Protein AF-A0AAW2L749-F1 (afdb_monomer_lite)

pLDDT: mean 71.39, std 15.36, range [35.16, 89.94]

Foldseek 3Di:
DQPDPAADDQACCVVLVVSLLVSVVVVCVVDDPQLPDCDPVCVVVNLVVQQVLVVNNLSRHDPVVSVVCVVPSGSLVSVVVCCVRRVPSPPPVSVVVCVVCVVVCVSSVD

InterPro domains:
  IPR029472 Retrotransposon Copia-like, N-terminal [PF14244] (1-31)

Organism: NCBI:txid2727405

Secondary structure (DSSP, 8-state):
--S-SS-B-SS-HHHHHHHHHHHHHHHHHTTT-------TTTHHHHHHHHHHHHHHHHTTB-HHHHGGGTT---HHHHHHHHHHHHSGGGTHHHHHHHHHHHHHHHHHH-

Radius of gyration: 13.97 Å; chains: 1; bounding box: 32×30×37 Å

Sequence (110 aa):
MSLISLPLDRNNYLTWGRAICLVIRAKLKLGKCERLAANADNFEQWQRVEYIEVSWLFNSISEDIAEAFVYTTSARVLWLELKASFGESNGPLFTRFRERYLPLLKVICL

Structure (mmCIF, N/CA/C/O backbone):
data_AF-A0AAW2L749-F1
#
_entry.id   AF-A0AAW2L749-F1
#
loop_
_atom_site.group_PDB
_atom_site.id
_atom_site.type_symbol
_atom_site.label_atom_id
_atom_site.label_alt_id
_atom_site.label_comp_id
_atom_site.label_asym_id
_atom_site.label_entity_id
_atom_site.label_seq_id
_atom_site.pdbx_PDB_ins_code
_atom_site.Cartn_x
_atom_site.Cartn_y
_atom_site.Cartn_z
_atom_site.occupancy
_atom_site.B_iso_or_equiv
_atom_site.auth_seq_id
_atom_site.auth_comp_id
_atom_site.auth_asym_id
_atom_site.auth_atom_id
_atom_site.pdbx_PDB_model_num
ATOM 1 N N . MET A 1 1 ? -0.438 16.476 -2.251 1.00 45.09 1 MET A N 1
ATOM 2 C CA . MET A 1 1 ? 0.959 16.221 -1.831 1.00 45.09 1 MET A CA 1
ATOM 3 C C . MET A 1 1 ? 1.206 14.732 -1.961 1.00 45.09 1 MET A C 1
ATOM 5 O O . MET A 1 1 ? 0.483 13.980 -1.322 1.0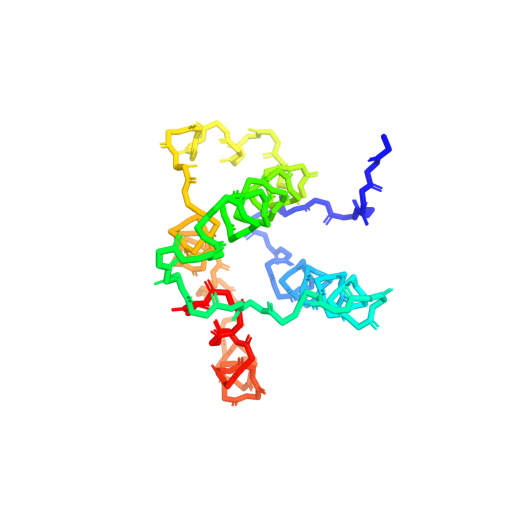0 45.09 1 MET A O 1
ATOM 9 N N . SER A 1 2 ? 2.160 14.306 -2.790 1.00 53.94 2 SER A N 1
ATOM 10 C CA . SER A 1 2 ? 2.520 12.887 -2.850 1.00 53.94 2 SER A CA 1
ATOM 11 C C . SER A 1 2 ? 3.377 12.524 -1.637 1.00 53.94 2 SER A C 1
ATOM 13 O O . SER A 1 2 ? 4.374 13.195 -1.371 1.00 53.94 2 SER A O 1
ATOM 15 N N . LEU A 1 3 ? 2.992 11.484 -0.892 1.00 61.56 3 LEU A N 1
ATOM 16 C CA . LEU A 1 3 ? 3.793 10.951 0.219 1.00 61.56 3 LEU A CA 1
ATOM 17 C C . LEU A 1 3 ? 5.055 10.226 -0.270 1.00 61.56 3 LEU A C 1
ATOM 19 O O . LEU A 1 3 ? 5.992 10.047 0.507 1.00 61.56 3 LEU A O 1
ATOM 23 N N . ILE A 1 4 ? 5.079 9.812 -1.538 1.00 64.69 4 ILE A N 1
ATOM 24 C CA . ILE A 1 4 ? 6.171 9.063 -2.153 1.00 64.69 4 ILE A CA 1
ATOM 25 C C . ILE A 1 4 ? 6.504 9.711 -3.495 1.00 64.69 4 ILE A C 1
ATOM 27 O O . ILE A 1 4 ? 5.665 9.818 -4.383 1.00 64.69 4 ILE A O 1
ATOM 31 N N . SER A 1 5 ? 7.748 10.156 -3.654 1.00 70.81 5 SER A N 1
ATOM 32 C CA . SER A 1 5 ? 8.215 10.800 -4.888 1.00 70.81 5 SER A CA 1
ATOM 33 C C . SER A 1 5 ? 8.342 9.839 -6.076 1.00 70.81 5 SER A C 1
ATOM 35 O O . SER A 1 5 ? 8.511 10.298 -7.200 1.00 70.81 5 SER A O 1
ATOM 37 N N . LEU A 1 6 ? 8.261 8.526 -5.834 1.00 79.62 6 LEU A N 1
ATOM 38 C CA . LEU A 1 6 ? 8.407 7.472 -6.834 1.00 79.62 6 LEU A CA 1
ATOM 39 C C . LEU A 1 6 ? 7.194 6.519 -6.787 1.00 79.62 6 LEU A C 1
ATOM 41 O O . LEU A 1 6 ? 7.219 5.559 -6.009 1.00 79.62 6 LEU A O 1
ATOM 45 N N . PRO A 1 7 ? 6.113 6.799 -7.538 1.00 86.44 7 PRO A N 1
ATOM 46 C CA . PRO A 1 7 ? 4.959 5.909 -7.578 1.00 86.44 7 PRO A CA 1
ATOM 47 C C . PRO A 1 7 ? 5.354 4.520 -8.097 1.00 86.44 7 PRO A C 1
ATOM 49 O O . PRO A 1 7 ? 6.320 4.390 -8.853 1.00 86.44 7 PRO A O 1
ATOM 52 N N . LEU A 1 8 ? 4.629 3.483 -7.669 1.00 84.75 8 LEU A N 1
ATOM 53 C CA . LEU A 1 8 ? 4.828 2.126 -8.167 1.00 84.75 8 LEU A CA 1
ATOM 54 C C . LEU A 1 8 ? 4.672 2.135 -9.682 1.00 84.75 8 LEU A C 1
ATOM 56 O O . LEU A 1 8 ? 3.648 2.581 -10.187 1.00 84.75 8 LEU A O 1
ATOM 60 N N . ASP A 1 9 ? 5.681 1.613 -10.363 1.00 84.25 9 ASP A N 1
ATOM 61 C CA . ASP A 1 9 ? 5.637 1.259 -11.772 1.00 84.25 9 ASP A CA 1
ATOM 62 C C . ASP A 1 9 ? 5.852 -0.260 -11.908 1.00 84.25 9 ASP A C 1
ATOM 64 O O . ASP A 1 9 ? 5.920 -1.006 -10.926 1.00 84.25 9 ASP A O 1
ATOM 68 N N . ARG A 1 10 ? 5.976 -0.750 -13.141 1.00 80.25 10 ARG A N 1
ATOM 69 C CA . ARG A 1 10 ? 6.097 -2.192 -13.413 1.00 80.25 10 ARG A CA 1
ATOM 70 C C . ARG A 1 10 ? 7.444 -2.799 -12.980 1.00 80.25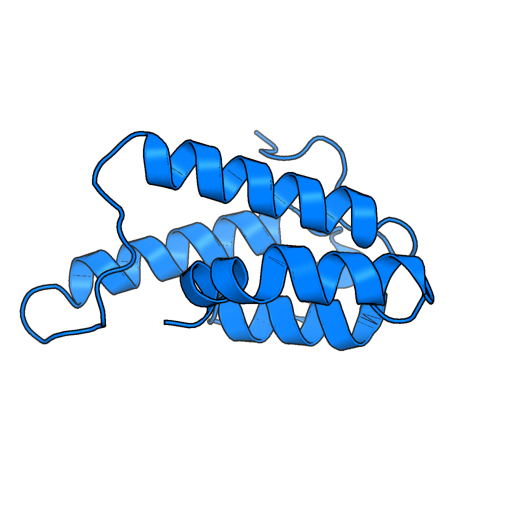 10 ARG A C 1
ATOM 72 O O . ARG A 1 10 ? 7.537 -4.016 -12.839 1.00 80.25 10 ARG A O 1
ATOM 79 N N . ASN A 1 11 ? 8.469 -1.976 -12.747 1.00 82.50 11 ASN A N 1
ATOM 80 C CA . ASN A 1 11 ? 9.864 -2.387 -12.554 1.00 82.50 11 ASN A CA 1
ATOM 81 C C . ASN A 1 11 ? 10.452 -1.977 -11.190 1.00 82.50 11 ASN A C 1
ATOM 83 O O . ASN A 1 11 ? 11.486 -2.503 -10.779 1.00 82.50 11 ASN A O 1
ATOM 87 N N . ASN A 1 12 ? 9.822 -1.059 -10.458 1.00 85.31 12 ASN A N 1
ATOM 88 C CA . ASN A 1 12 ? 10.391 -0.447 -9.257 1.00 85.31 12 ASN A CA 1
ATOM 89 C C . ASN A 1 12 ? 9.851 -1.020 -7.930 1.00 85.31 12 ASN A C 1
ATOM 91 O O . ASN A 1 12 ? 10.157 -0.477 -6.863 1.00 85.31 12 ASN A O 1
ATOM 95 N N . TYR A 1 13 ? 9.109 -2.136 -7.972 1.00 84.50 13 TYR A N 1
ATOM 96 C CA . TYR A 1 13 ? 8.393 -2.708 -6.822 1.00 84.50 13 TYR A CA 1
ATOM 97 C C . TYR A 1 13 ? 9.242 -2.862 -5.550 1.00 84.50 13 TYR A C 1
ATOM 99 O O . TYR A 1 13 ? 8.769 -2.556 -4.458 1.00 84.50 13 TYR A O 1
ATOM 107 N N . LEU A 1 14 ? 10.510 -3.287 -5.648 1.00 81.88 14 LEU A N 1
ATOM 108 C CA . LEU A 1 14 ? 11.387 -3.407 -4.471 1.00 81.88 14 LEU A CA 1
ATOM 109 C C . LEU A 1 14 ? 11.655 -2.060 -3.789 1.00 81.88 14 LEU A C 1
ATOM 111 O O . LEU A 1 14 ? 11.595 -1.950 -2.560 1.00 81.88 14 LEU A O 1
ATOM 115 N N . THR A 1 15 ? 11.972 -1.041 -4.584 1.00 83.69 15 THR A N 1
ATOM 116 C CA . THR A 1 15 ? 12.276 0.308 -4.099 1.00 83.69 15 THR A CA 1
ATOM 117 C C . THR A 1 15 ? 11.015 0.961 -3.545 1.00 83.69 15 THR A C 1
ATOM 119 O O . THR A 1 15 ? 11.035 1.471 -2.422 1.00 83.69 15 THR A O 1
ATOM 122 N N . TRP A 1 16 ? 9.907 0.860 -4.281 1.00 87.81 16 TRP A N 1
ATOM 123 C CA . TRP A 1 16 ? 8.593 1.343 -3.865 1.00 87.81 16 TRP A CA 1
ATOM 124 C C . TRP A 1 16 ? 8.112 0.662 -2.577 1.00 87.81 16 TRP A C 1
ATOM 126 O O . TRP A 1 16 ? 7.793 1.330 -1.592 1.00 87.81 16 TRP A O 1
ATOM 136 N N . GLY A 1 17 ? 8.159 -0.671 -2.523 1.00 83.62 17 GLY A N 1
ATOM 137 C CA . GLY A 1 17 ? 7.713 -1.446 -1.368 1.00 83.62 17 GLY A CA 1
ATOM 138 C C . GLY A 1 17 ? 8.533 -1.135 -0.116 1.00 83.62 17 GLY A C 1
ATOM 139 O O . GLY A 1 17 ? 7.982 -1.034 0.984 1.00 83.62 17 GLY A O 1
ATOM 140 N N . ARG A 1 18 ? 9.845 -0.892 -0.266 1.00 82.12 18 ARG A N 1
ATOM 141 C CA . ARG A 1 18 ? 10.697 -0.414 0.833 1.00 82.12 18 ARG A CA 1
ATOM 142 C C . ARG A 1 18 ? 10.293 0.989 1.296 1.00 82.12 18 ARG A C 1
ATOM 144 O O . ARG A 1 18 ? 10.260 1.218 2.505 1.00 82.12 18 ARG A O 1
ATOM 151 N N . ALA A 1 19 ? 10.001 1.908 0.376 1.00 83.56 19 ALA A N 1
ATOM 152 C CA . ALA A 1 19 ? 9.581 3.271 0.701 1.00 83.56 19 ALA A CA 1
ATOM 153 C C . ALA A 1 19 ? 8.244 3.290 1.461 1.00 83.56 19 ALA A C 1
ATOM 155 O O . ALA A 1 19 ? 8.170 3.897 2.530 1.00 83.56 19 ALA A O 1
ATOM 156 N N . ILE A 1 20 ? 7.240 2.539 0.993 1.00 82.50 20 ILE A N 1
ATOM 157 C CA . ILE A 1 20 ? 5.952 2.357 1.685 1.00 82.50 20 ILE A CA 1
ATOM 158 C C . ILE A 1 20 ? 6.156 1.827 3.103 1.00 82.50 20 ILE A C 1
ATOM 160 O O . ILE A 1 20 ? 5.664 2.416 4.066 1.00 82.50 20 ILE A O 1
ATOM 164 N N . CYS A 1 21 ? 6.958 0.769 3.259 1.00 77.69 21 CYS A N 1
ATOM 165 C CA . CYS A 1 21 ? 7.267 0.214 4.577 1.00 77.69 21 CYS A CA 1
ATOM 166 C C . CYS A 1 21 ? 7.887 1.259 5.520 1.00 77.69 21 CYS A C 1
ATOM 168 O O . CYS A 1 21 ? 7.588 1.266 6.714 1.00 77.69 21 CYS A O 1
ATOM 170 N N . LEU A 1 22 ? 8.773 2.124 5.016 1.00 77.00 22 LEU A N 1
ATOM 171 C CA . LEU A 1 22 ? 9.414 3.171 5.816 1.00 77.00 22 LEU A CA 1
ATOM 172 C C . LEU A 1 22 ? 8.431 4.273 6.224 1.00 77.00 22 LEU A C 1
ATOM 174 O O . LEU A 1 22 ? 8.453 4.679 7.385 1.00 77.00 22 LEU A O 1
ATOM 178 N N . VAL A 1 23 ? 7.560 4.715 5.314 1.00 78.12 23 VAL A N 1
ATOM 179 C CA . VAL A 1 23 ? 6.526 5.722 5.601 1.00 78.12 23 VAL A CA 1
ATOM 180 C C . VAL A 1 23 ? 5.548 5.202 6.649 1.00 78.12 23 VAL A C 1
ATOM 182 O O . VAL A 1 23 ? 5.334 5.874 7.659 1.00 78.12 23 VAL A O 1
ATOM 185 N N . ILE A 1 24 ? 5.032 3.983 6.466 1.00 74.50 24 ILE A N 1
ATOM 186 C CA . ILE A 1 24 ? 4.135 3.334 7.430 1.00 74.50 24 ILE A CA 1
ATOM 187 C C . ILE A 1 24 ? 4.826 3.241 8.794 1.00 74.50 24 ILE A C 1
ATOM 189 O O . ILE A 1 24 ? 4.284 3.691 9.796 1.00 74.50 24 ILE A O 1
ATOM 193 N N . ARG A 1 25 ? 6.076 2.769 8.853 1.00 70.38 25 ARG A N 1
ATOM 194 C CA . ARG A 1 25 ? 6.838 2.687 10.112 1.00 70.38 25 ARG A CA 1
ATOM 195 C C . ARG A 1 25 ? 7.057 4.032 10.789 1.00 70.38 25 ARG A C 1
ATOM 197 O O . ARG A 1 25 ? 6.964 4.105 12.012 1.00 70.38 25 ARG A O 1
ATOM 204 N N . ALA A 1 26 ? 7.393 5.070 10.028 1.00 73.38 26 ALA A N 1
ATOM 205 C CA . ALA A 1 26 ? 7.565 6.408 10.575 1.00 73.38 26 ALA A CA 1
ATOM 206 C C . ALA A 1 26 ? 6.243 6.910 11.167 1.00 73.38 26 ALA A C 1
ATOM 208 O O . ALA A 1 26 ? 6.226 7.413 12.284 1.00 73.38 26 ALA A O 1
ATOM 209 N N . LYS A 1 27 ? 5.126 6.699 10.465 1.00 69.75 27 LYS A N 1
ATOM 210 C CA . LYS A 1 27 ? 3.794 7.134 10.896 1.00 69.75 27 LYS A CA 1
ATOM 211 C C . LYS A 1 27 ? 3.264 6.344 12.096 1.00 69.75 27 LYS A C 1
ATOM 213 O O . LYS A 1 27 ? 2.772 6.966 13.028 1.00 69.75 27 LYS A O 1
ATOM 218 N N . LEU A 1 28 ? 3.447 5.022 12.133 1.00 64.19 28 LEU A N 1
ATOM 219 C CA . LEU A 1 28 ? 3.065 4.182 13.278 1.00 64.19 28 LEU A CA 1
ATOM 220 C C . LEU A 1 28 ? 3.903 4.506 14.529 1.00 64.19 28 LEU A C 1
ATOM 222 O O . LEU A 1 28 ? 3.379 4.531 15.639 1.00 64.19 28 LEU A O 1
ATOM 226 N N . LYS A 1 29 ? 5.194 4.839 14.364 1.00 57.75 29 LYS A N 1
ATOM 227 C CA . LYS A 1 29 ? 6.047 5.313 15.471 1.00 57.75 29 LYS A CA 1
ATOM 228 C C . LYS A 1 29 ? 5.693 6.715 15.971 1.00 57.75 29 LYS A C 1
ATOM 230 O O . LYS A 1 29 ? 6.004 7.026 17.117 1.00 57.75 29 LYS A O 1
ATOM 235 N N . LEU A 1 30 ? 5.077 7.558 15.141 1.00 50.19 30 LEU A N 1
ATOM 236 C CA . LEU A 1 30 ? 4.765 8.951 15.485 1.00 50.19 30 LEU A CA 1
ATOM 237 C C . LEU A 1 30 ? 3.510 9.118 16.354 1.00 50.19 30 LEU A C 1
ATOM 239 O O . LEU A 1 30 ? 3.206 10.233 16.767 1.00 50.19 30 LEU A O 1
ATOM 243 N N . GLY A 1 31 ? 2.841 8.029 16.732 1.00 44.25 31 GLY A N 1
ATOM 244 C CA . GLY A 1 31 ? 1.926 8.060 17.866 1.00 44.25 31 GLY A CA 1
ATOM 245 C C . GLY A 1 31 ? 0.970 6.889 17.873 1.00 44.25 31 GLY A C 1
ATOM 246 O O . GLY A 1 31 ? 0.148 6.811 16.973 1.00 44.25 31 GLY A O 1
ATOM 247 N N . LYS A 1 32 ? 1.067 6.037 18.906 1.00 47.34 32 LYS A N 1
ATOM 248 C CA . LYS A 1 32 ? 0.036 5.119 19.447 1.00 47.34 32 LYS A CA 1
ATOM 249 C C . LYS A 1 32 ? -0.823 4.289 18.471 1.00 47.34 32 LYS A C 1
ATOM 251 O O . LYS A 1 32 ? -1.706 3.578 18.928 1.00 47.34 32 LYS A O 1
ATOM 256 N N . CYS A 1 33 ? -0.561 4.310 17.171 1.00 49.78 33 CYS A N 1
ATOM 257 C CA . CYS A 1 33 ? -1.155 3.433 16.182 1.00 49.78 33 CYS A CA 1
ATOM 258 C C . CYS A 1 33 ? -0.338 2.144 16.202 1.00 49.78 33 CYS A C 1
ATOM 260 O O . CYS A 1 33 ? 0.376 1.825 15.258 1.00 49.78 33 CYS A O 1
ATOM 262 N N . GLU A 1 34 ? -0.376 1.416 17.315 1.00 52.62 34 GLU A N 1
ATOM 263 C CA . GLU A 1 34 ? -0.293 -0.028 17.160 1.00 52.62 34 GLU A CA 1
ATOM 264 C C . GLU A 1 34 ? -1.552 -0.424 16.402 1.00 52.62 34 GLU A C 1
ATOM 266 O O . GLU A 1 34 ? -2.643 0.062 16.709 1.00 52.62 34 GLU A O 1
ATOM 271 N N . ARG A 1 35 ? -1.402 -1.242 15.361 1.00 54.62 35 ARG A N 1
ATOM 272 C CA . ARG A 1 35 ? -2.557 -1.842 14.710 1.00 54.62 35 ARG A CA 1
ATOM 273 C C . ARG A 1 35 ? -3.182 -2.776 15.740 1.00 54.62 35 ARG A C 1
ATOM 275 O O . ARG A 1 35 ? -2.700 -3.881 15.977 1.00 54.62 35 ARG A O 1
ATOM 282 N N . LEU A 1 36 ? -4.152 -2.241 16.475 1.00 58.19 36 LE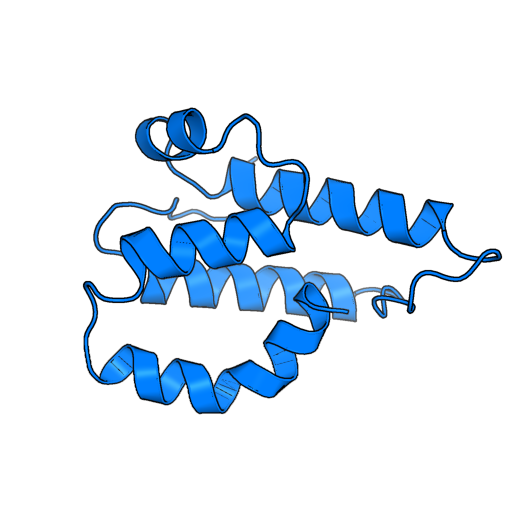U A N 1
ATOM 283 C CA . LEU A 1 36 ? -4.890 -2.979 17.484 1.00 58.19 36 LEU A CA 1
ATOM 284 C C . LEU A 1 36 ? -5.611 -4.106 16.754 1.00 58.19 36 LEU A C 1
ATOM 286 O O . LEU A 1 36 ? -6.191 -3.874 15.694 1.00 58.19 36 LEU A O 1
ATOM 290 N N . ALA A 1 37 ? -5.585 -5.319 17.304 1.00 62.19 37 ALA A N 1
ATOM 291 C CA . ALA A 1 37 ? -6.461 -6.365 16.799 1.00 62.19 37 ALA A CA 1
ATOM 292 C C . ALA A 1 37 ? -7.896 -5.825 16.834 1.00 62.19 37 ALA A C 1
ATOM 294 O O . ALA A 1 37 ? -8.311 -5.291 17.865 1.00 62.19 37 ALA A O 1
ATOM 295 N N . ALA A 1 38 ? -8.617 -5.924 15.713 1.00 64.56 38 ALA A N 1
ATOM 296 C CA . ALA A 1 38 ? -9.994 -5.460 15.630 1.00 64.56 38 ALA A CA 1
ATOM 297 C C . ALA A 1 38 ? -10.818 -6.126 16.744 1.00 64.56 38 ALA A C 1
ATOM 299 O O . ALA A 1 38 ? -11.121 -7.317 16.697 1.00 64.56 38 ALA A O 1
ATOM 300 N N . ASN A 1 39 ? -11.136 -5.352 17.776 1.00 70.25 39 ASN A N 1
ATOM 301 C CA . ASN A 1 39 ? -12.006 -5.729 18.876 1.00 70.25 39 ASN A CA 1
ATOM 302 C C . ASN A 1 39 ? -13.163 -4.727 18.945 1.00 70.25 39 ASN A C 1
ATOM 304 O O . ASN A 1 39 ? -13.081 -3.638 18.374 1.00 70.25 39 ASN A O 1
ATOM 308 N N . ALA A 1 40 ? -14.252 -5.106 19.618 1.00 69.62 40 ALA A N 1
ATOM 309 C CA . ALA A 1 40 ? -15.463 -4.285 19.669 1.00 69.62 40 ALA A CA 1
ATOM 310 C C . ALA A 1 40 ? -15.183 -2.852 20.163 1.00 69.62 40 ALA A C 1
ATOM 312 O O . ALA A 1 40 ? -15.755 -1.903 19.635 1.00 69.62 40 ALA A O 1
ATOM 313 N N . ASP A 1 41 ? -14.236 -2.695 21.092 1.00 75.94 41 ASP A N 1
ATOM 314 C CA . ASP A 1 41 ? -13.917 -1.409 21.716 1.00 75.94 41 ASP A CA 1
ATOM 315 C C . ASP A 1 41 ? -13.090 -0.465 20.824 1.00 75.94 41 ASP A C 1
ATOM 317 O O . ASP A 1 41 ? -13.154 0.750 21.002 1.00 75.94 41 ASP A O 1
ATOM 321 N N . ASN A 1 42 ? -12.331 -0.987 19.849 1.00 74.31 42 ASN A N 1
ATOM 322 C CA . ASN A 1 42 ? -11.433 -0.180 19.006 1.00 74.31 42 ASN A CA 1
ATOM 323 C C . ASN A 1 42 ? -11.724 -0.290 17.503 1.00 74.31 42 ASN A C 1
ATOM 325 O O . ASN A 1 42 ? -10.916 0.159 16.686 1.00 74.31 42 ASN A O 1
ATOM 329 N N . PHE A 1 43 ? -12.869 -0.860 17.118 1.00 77.12 43 PHE A N 1
ATOM 330 C CA . PHE A 1 43 ? -13.221 -1.099 15.717 1.00 77.12 43 PHE A CA 1
ATOM 331 C C . PHE A 1 43 ? -13.193 0.180 14.867 1.00 77.12 43 PHE A C 1
ATOM 333 O O . PHE A 1 43 ? -12.619 0.185 13.781 1.00 77.12 43 PHE A O 1
ATOM 340 N N . GLU A 1 44 ? -13.728 1.297 15.370 1.00 79.00 44 GLU A N 1
ATOM 341 C CA . GLU A 1 44 ? -13.699 2.564 14.628 1.00 79.00 44 GLU A CA 1
ATOM 342 C C . GLU A 1 44 ? -12.279 3.091 14.401 1.00 79.00 44 GLU A C 1
ATOM 344 O O . GLU A 1 44 ? -11.973 3.628 13.335 1.00 79.00 44 GLU A O 1
ATOM 349 N N . GLN A 1 45 ? -11.404 2.957 15.401 1.00 75.62 45 GLN A N 1
ATOM 350 C CA . GLN A 1 45 ? -10.013 3.395 15.293 1.00 75.62 45 GLN A CA 1
ATOM 351 C C . GLN A 1 45 ? -9.256 2.515 14.300 1.00 75.62 45 GLN A C 1
ATOM 353 O O . GLN A 1 45 ? -8.567 3.039 13.425 1.00 75.62 45 GLN A O 1
ATOM 358 N N . TRP A 1 46 ? -9.451 1.197 14.384 1.00 79.69 46 TRP A N 1
ATOM 359 C CA . TRP A 1 46 ? -8.907 0.233 13.432 1.00 79.69 46 TRP A CA 1
ATOM 360 C C . TRP A 1 46 ? -9.359 0.544 12.000 1.00 79.69 46 TRP A C 1
ATOM 362 O O . TRP A 1 46 ? -8.528 0.659 11.102 1.00 79.69 46 TRP A O 1
ATOM 372 N N . GLN A 1 47 ? -10.654 0.794 11.795 1.00 80.56 47 GLN A N 1
ATOM 373 C CA . GLN A 1 47 ? -11.214 1.082 10.477 1.00 80.56 47 GLN A CA 1
ATOM 374 C C . GLN A 1 47 ? -10.681 2.402 9.891 1.00 80.56 47 GLN A C 1
ATOM 376 O O . GLN A 1 47 ? -10.405 2.486 8.695 1.00 80.56 47 GLN A O 1
ATOM 381 N N . ARG A 1 48 ? -10.476 3.437 10.720 1.00 79.62 48 ARG A N 1
ATOM 382 C CA . ARG A 1 48 ? -9.831 4.685 10.269 1.00 79.62 48 ARG A CA 1
ATOM 383 C C . ARG A 1 48 ? -8.391 4.451 9.822 1.00 79.62 48 ARG A C 1
ATOM 385 O O . ARG A 1 48 ? -7.988 5.015 8.808 1.00 79.62 48 ARG A O 1
ATOM 392 N N . VAL A 1 49 ? -7.628 3.639 10.556 1.00 77.00 49 VAL A N 1
ATOM 393 C CA . VAL A 1 49 ? -6.252 3.287 10.177 1.00 77.00 49 VAL A CA 1
ATOM 394 C C . VAL A 1 49 ? -6.241 2.500 8.864 1.00 77.00 49 VAL A C 1
ATOM 396 O O . VAL A 1 49 ? -5.477 2.864 7.975 1.00 77.00 49 VAL A O 1
ATOM 399 N N . GLU A 1 50 ? -7.135 1.521 8.688 1.00 81.31 50 GLU A N 1
ATOM 400 C CA . GLU A 1 50 ? -7.274 0.762 7.433 1.00 81.31 50 GLU A CA 1
ATOM 401 C C . GLU A 1 50 ? -7.536 1.700 6.240 1.00 81.31 50 GLU A C 1
ATOM 403 O O . GLU A 1 50 ? -6.828 1.633 5.238 1.00 81.31 50 GLU A O 1
ATOM 408 N N . TYR A 1 51 ? -8.479 2.646 6.350 1.00 82.81 51 TYR A N 1
ATOM 409 C CA . TYR A 1 51 ? -8.754 3.595 5.261 1.00 82.81 51 TYR A CA 1
ATOM 410 C C . TYR A 1 51 ? -7.579 4.526 4.952 1.00 82.81 51 TYR A C 1
ATOM 412 O O . TYR A 1 51 ? -7.326 4.848 3.789 1.00 82.81 51 TYR A O 1
ATOM 420 N N . ILE A 1 52 ? -6.845 4.959 5.977 1.00 80.75 52 ILE A N 1
ATOM 421 C CA . ILE A 1 52 ? -5.647 5.779 5.791 1.00 80.75 52 ILE A CA 1
ATOM 422 C C . ILE A 1 52 ? -4.578 4.979 5.039 1.00 80.75 52 ILE A C 1
ATOM 424 O O . ILE A 1 52 ? -4.009 5.490 4.074 1.00 80.75 52 ILE A O 1
ATOM 428 N N . GLU A 1 53 ? -4.344 3.724 5.418 1.00 80.62 53 GLU A N 1
ATOM 429 C CA . GLU A 1 53 ? -3.389 2.848 4.738 1.00 80.62 53 GLU A CA 1
ATOM 430 C C . GLU A 1 53 ? -3.782 2.574 3.285 1.00 80.62 53 GLU A C 1
ATOM 432 O O . GLU A 1 53 ? -2.935 2.695 2.398 1.00 80.62 53 GLU A O 1
ATOM 437 N N . VAL A 1 54 ? -5.063 2.287 3.024 1.00 84.31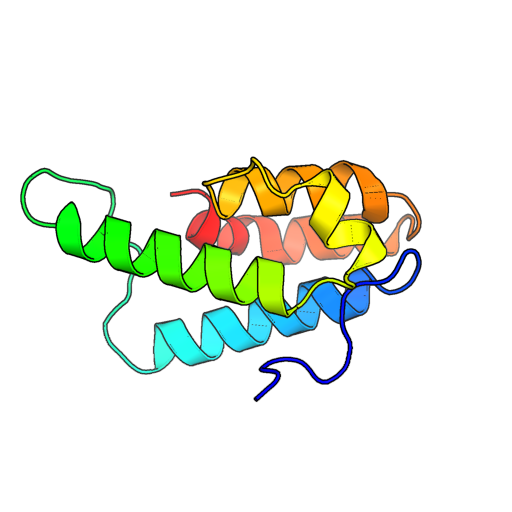 54 VAL A N 1
ATOM 438 C CA . VAL A 1 54 ? -5.611 2.140 1.665 1.00 84.31 54 VAL A CA 1
ATOM 439 C C . VAL A 1 54 ? -5.333 3.401 0.851 1.00 84.31 54 VAL A C 1
ATOM 441 O O . VAL A 1 54 ? -4.785 3.320 -0.247 1.00 84.31 54 VAL A O 1
ATOM 444 N N . SER A 1 55 ? -5.627 4.581 1.407 1.00 83.25 55 SER A N 1
ATOM 445 C CA . SER A 1 55 ? -5.384 5.848 0.715 1.00 83.25 55 SER A CA 1
ATOM 446 C C . SER A 1 55 ? -3.901 6.063 0.403 1.00 83.25 55 SER A C 1
ATOM 448 O O . SER A 1 55 ? -3.569 6.538 -0.679 1.00 83.25 55 SER A O 1
ATOM 450 N N . TRP A 1 56 ? -2.988 5.702 1.308 1.00 84.12 56 TRP A N 1
ATOM 451 C CA . TRP A 1 56 ? -1.549 5.840 1.074 1.00 84.12 56 TRP A CA 1
ATOM 452 C C . TRP A 1 56 ? -1.052 4.887 -0.000 1.00 84.12 56 TRP A C 1
ATOM 454 O O . TRP A 1 56 ? -0.242 5.291 -0.831 1.00 84.12 56 TRP A O 1
ATOM 464 N N . LEU A 1 57 ? -1.555 3.654 0.001 1.00 85.44 57 LEU A N 1
ATOM 465 C CA . LEU A 1 57 ? -1.263 2.670 -1.029 1.00 85.44 57 LEU A CA 1
ATOM 466 C C . LEU A 1 57 ? -1.725 3.165 -2.397 1.00 85.44 57 LEU A C 1
ATOM 468 O O . LEU A 1 57 ? -0.880 3.321 -3.273 1.00 85.44 57 LEU A O 1
ATOM 472 N N . PHE A 1 58 ? -3.001 3.520 -2.559 1.00 86.00 58 PHE A N 1
ATOM 473 C CA . PHE A 1 58 ? -3.517 4.034 -3.833 1.00 86.00 58 PHE A CA 1
ATOM 474 C C . PHE A 1 58 ? -2.782 5.290 -4.313 1.00 86.00 58 PHE A C 1
ATOM 476 O O . PHE A 1 58 ? -2.378 5.352 -5.468 1.00 86.00 58 PHE A O 1
ATOM 483 N N . ASN A 1 59 ? -2.514 6.254 -3.426 1.00 86.12 59 ASN A N 1
ATOM 484 C CA . ASN A 1 59 ? -1.786 7.482 -3.784 1.00 86.12 59 ASN A CA 1
ATOM 485 C C . ASN A 1 59 ? -0.297 7.258 -4.103 1.00 86.12 59 ASN A C 1
ATOM 487 O O . ASN A 1 59 ? 0.400 8.198 -4.483 1.00 86.12 59 ASN A O 1
ATOM 491 N N . SER A 1 60 ? 0.217 6.049 -3.893 1.00 87.12 60 SER A N 1
ATOM 492 C CA . SER A 1 60 ? 1.610 5.697 -4.157 1.00 87.12 60 SER A CA 1
ATOM 493 C C . SER A 1 60 ? 1.791 4.837 -5.398 1.00 87.12 60 SER A C 1
ATOM 495 O O . SER A 1 60 ? 2.909 4.408 -5.661 1.00 87.12 60 SER A O 1
ATOM 497 N N . ILE A 1 61 ? 0.720 4.541 -6.125 1.00 89.94 61 ILE A N 1
ATOM 498 C CA . ILE A 1 61 ? 0.728 3.680 -7.304 1.00 89.94 61 ILE A CA 1
ATOM 499 C C . ILE A 1 61 ? 0.460 4.554 -8.531 1.00 89.94 61 ILE A C 1
ATOM 501 O O . ILE A 1 61 ? -0.245 5.559 -8.428 1.00 89.94 61 ILE A O 1
ATOM 505 N N . SER A 1 62 ? 1.058 4.227 -9.677 1.00 89.31 62 SER A N 1
ATOM 506 C CA . SER A 1 62 ? 0.766 4.935 -10.922 1.00 89.31 62 SER A CA 1
ATOM 507 C C . SER A 1 62 ? -0.693 4.730 -11.346 1.00 89.31 62 SER A C 1
ATOM 509 O O . SER A 1 62 ? -1.296 3.694 -11.069 1.00 89.31 62 SER A O 1
ATOM 511 N N . GLU A 1 63 ? -1.275 5.721 -12.018 1.00 86.81 63 GLU A N 1
ATOM 512 C CA . GLU A 1 63 ? -2.698 5.720 -12.389 1.00 86.81 63 GLU A CA 1
ATOM 513 C C . GLU A 1 63 ? -3.089 4.493 -13.233 1.00 86.81 63 GLU A C 1
ATOM 515 O O . GLU A 1 63 ? -4.114 3.866 -12.968 1.00 86.81 63 GLU A O 1
ATOM 520 N N . ASP A 1 64 ? -2.212 4.070 -14.151 1.00 86.44 64 ASP A N 1
ATOM 521 C CA 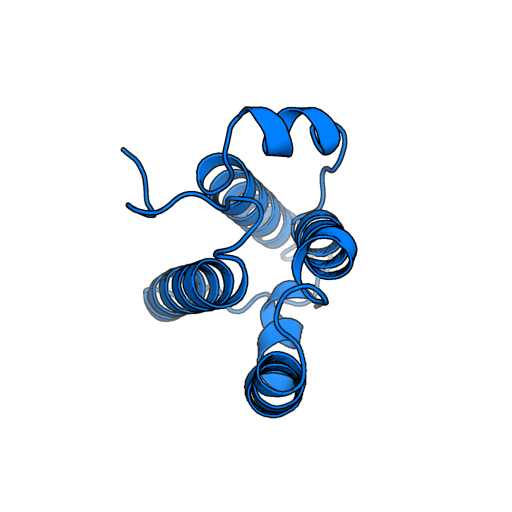. ASP A 1 64 ? -2.399 2.892 -15.009 1.00 86.44 64 ASP A CA 1
ATOM 522 C C . ASP A 1 64 ? -2.426 1.564 -14.238 1.00 86.44 64 ASP A C 1
ATOM 524 O O . ASP A 1 64 ? -2.975 0.573 -14.719 1.00 86.44 64 ASP A O 1
ATOM 528 N N . ILE A 1 65 ? -1.820 1.523 -13.050 1.00 87.38 65 ILE A N 1
ATOM 529 C CA . ILE A 1 65 ? -1.868 0.364 -12.160 1.00 87.38 65 ILE A CA 1
ATOM 530 C C . ILE A 1 65 ? -3.051 0.508 -11.195 1.00 87.38 65 ILE A C 1
ATOM 532 O O . ILE A 1 65 ? -3.741 -0.474 -10.941 1.00 87.38 65 ILE A O 1
ATOM 536 N N . ALA A 1 66 ? -3.321 1.710 -10.679 1.00 87.44 66 ALA A N 1
ATOM 537 C CA . ALA A 1 66 ? -4.394 1.964 -9.718 1.00 87.44 66 ALA A CA 1
ATOM 538 C C . ALA A 1 66 ? -5.786 1.602 -10.265 1.00 87.44 66 ALA A C 1
ATOM 540 O O . ALA A 1 66 ? -6.603 1.052 -9.524 1.00 87.44 66 ALA A O 1
ATOM 541 N N . GLU A 1 67 ? -6.037 1.842 -11.556 1.00 86.75 67 GLU A N 1
ATOM 542 C CA . GLU A 1 67 ? -7.303 1.497 -12.219 1.00 86.75 67 GLU A CA 1
ATOM 543 C C . GLU A 1 67 ? -7.622 -0.006 -12.127 1.00 86.75 67 GLU A C 1
ATOM 545 O O . GLU A 1 67 ? -8.771 -0.388 -11.901 1.00 86.75 67 GLU A O 1
ATOM 550 N N . ALA A 1 68 ? -6.600 -0.867 -12.186 1.00 87.44 68 ALA A N 1
ATOM 551 C CA . ALA A 1 68 ? -6.765 -2.317 -12.089 1.00 87.44 68 ALA A CA 1
ATOM 552 C C . ALA A 1 68 ? -7.194 -2.799 -10.689 1.00 87.44 68 ALA A C 1
ATOM 554 O O . ALA A 1 68 ? -7.690 -3.917 -10.559 1.00 87.44 68 ALA A O 1
ATOM 555 N N . PHE A 1 69 ? -7.025 -1.973 -9.651 1.00 86.25 69 PHE A N 1
ATOM 556 C CA . PHE A 1 69 ? -7.288 -2.344 -8.257 1.00 86.25 69 PHE A CA 1
ATOM 557 C C . PHE A 1 69 ? -8.357 -1.480 -7.581 1.00 86.25 69 PHE A C 1
ATOM 559 O O . PHE A 1 69 ? -8.538 -1.583 -6.373 1.00 86.25 69 PHE A O 1
ATOM 566 N N . VAL A 1 70 ? -9.093 -0.646 -8.324 1.00 84.06 70 VAL A N 1
ATOM 567 C CA . VAL A 1 70 ? -10.043 0.346 -7.775 1.00 84.06 70 VAL A CA 1
ATOM 568 C C . VAL A 1 70 ? -11.116 -0.239 -6.839 1.00 84.06 70 VAL A C 1
ATOM 570 O O . VAL A 1 70 ? -11.611 0.451 -5.950 1.00 84.06 70 VAL A O 1
ATOM 573 N N . TYR A 1 71 ? -11.463 -1.519 -7.000 1.00 82.69 71 TYR A N 1
ATOM 574 C CA . TYR A 1 71 ? -12.454 -2.209 -6.165 1.00 82.69 71 TYR A CA 1
ATOM 575 C C . TYR A 1 71 ? -11.884 -2.780 -4.861 1.00 82.69 71 TYR A C 1
ATOM 577 O O . TYR A 1 71 ? -12.642 -3.244 -4.007 1.00 82.69 71 TYR A O 1
ATOM 585 N N . THR A 1 72 ? -10.565 -2.752 -4.684 1.00 83.88 72 THR A N 1
ATOM 586 C CA . THR A 1 72 ? -9.912 -3.317 -3.509 1.00 83.88 72 THR A CA 1
ATOM 587 C C . THR A 1 72 ? -10.004 -2.343 -2.336 1.00 83.88 72 THR A C 1
ATOM 589 O O . THR A 1 72 ? -9.374 -1.290 -2.314 1.00 83.88 72 THR A O 1
ATOM 592 N N . THR A 1 73 ? -10.786 -2.711 -1.321 1.00 80.81 73 THR A N 1
ATOM 593 C CA . THR A 1 73 ? -11.077 -1.856 -0.154 1.00 80.81 73 THR A CA 1
ATOM 594 C C . THR A 1 73 ? -10.200 -2.133 1.064 1.00 80.81 73 THR A C 1
ATOM 596 O O . THR A 1 73 ? -10.270 -1.387 2.037 1.00 80.81 73 THR A O 1
ATOM 599 N N . SER A 1 74 ? -9.371 -3.180 1.028 1.00 83.69 74 SER A N 1
ATOM 600 C CA . SER A 1 74 ? -8.438 -3.508 2.110 1.00 83.69 74 SER A CA 1
ATOM 601 C C . SER A 1 74 ? -6.997 -3.258 1.690 1.00 83.69 74 SER A C 1
ATOM 603 O O . SER A 1 74 ? -6.545 -3.743 0.649 1.00 83.69 74 SER A O 1
ATOM 605 N N . ALA A 1 75 ? -6.248 -2.576 2.558 1.00 83.00 75 ALA A N 1
ATOM 606 C CA . ALA A 1 75 ? -4.833 -2.280 2.350 1.00 83.00 75 ALA A CA 1
ATOM 607 C C . ALA A 1 75 ? -4.023 -3.573 2.206 1.00 83.00 75 ALA A C 1
ATOM 609 O O . ALA A 1 75 ? -3.117 -3.676 1.375 1.00 83.00 75 ALA A O 1
ATOM 610 N N . ARG A 1 76 ? -4.395 -4.595 2.985 1.00 81.62 76 ARG A N 1
ATOM 611 C CA . ARG A 1 76 ? -3.774 -5.917 2.947 1.00 81.62 76 ARG A CA 1
ATOM 612 C C . ARG A 1 76 ? -3.987 -6.613 1.611 1.00 81.62 76 ARG A C 1
ATOM 614 O O . ARG A 1 76 ? -3.033 -7.165 1.063 1.00 81.62 76 ARG A O 1
ATOM 621 N N . VAL A 1 77 ? -5.228 -6.636 1.126 1.00 83.00 77 VAL A N 1
ATOM 622 C CA . VAL A 1 77 ? -5.564 -7.298 -0.142 1.00 83.00 77 VAL A CA 1
ATOM 623 C C . VAL A 1 77 ? -4.814 -6.608 -1.275 1.00 83.00 77 VAL A C 1
ATOM 625 O O . VAL A 1 77 ? -4.067 -7.271 -1.989 1.00 83.00 77 VAL A O 1
ATOM 628 N N . LEU A 1 78 ? -4.871 -5.274 -1.320 1.00 86.00 78 LEU A N 1
ATOM 629 C CA . LEU A 1 78 ? -4.172 -4.467 -2.317 1.00 86.00 78 LEU A CA 1
ATOM 630 C C . LEU A 1 78 ? -2.662 -4.734 -2.309 1.00 86.00 78 LEU A C 1
ATOM 632 O O . LEU A 1 78 ? -2.059 -4.995 -3.346 1.00 86.00 78 LEU A O 1
ATOM 636 N N . TRP A 1 79 ? -2.034 -4.747 -1.130 1.00 86.19 79 TRP A N 1
ATOM 637 C CA . TRP A 1 79 ? -0.608 -5.050 -1.007 1.00 86.19 79 TRP A CA 1
ATOM 638 C C . TRP A 1 79 ? -0.242 -6.439 -1.547 1.00 86.19 79 TRP A C 1
ATOM 640 O O . TRP A 1 79 ? 0.787 -6.596 -2.208 1.00 86.19 79 TRP A O 1
ATOM 650 N N . LEU A 1 80 ? -1.052 -7.460 -1.249 1.00 82.25 80 LEU A N 1
ATOM 651 C CA . LEU A 1 80 ? -0.804 -8.831 -1.697 1.00 82.25 80 LEU A CA 1
ATOM 652 C C . LEU A 1 80 ? -0.983 -8.984 -3.209 1.00 82.25 80 LEU A C 1
ATOM 654 O O . LEU A 1 80 ? -0.181 -9.676 -3.834 1.00 82.25 80 LEU A O 1
ATOM 658 N N . GLU A 1 81 ? -1.973 -8.320 -3.794 1.00 84.88 81 GLU A N 1
ATOM 659 C CA . GLU A 1 81 ? -2.208 -8.338 -5.238 1.00 84.88 81 GLU A CA 1
ATOM 660 C C . GLU A 1 81 ? -1.091 -7.624 -6.007 1.00 84.88 81 GLU A C 1
ATOM 662 O O . GLU A 1 81 ? -0.546 -8.175 -6.967 1.00 84.88 81 GLU A O 1
ATOM 667 N N . LEU A 1 82 ? -0.649 -6.455 -5.529 1.00 85.81 82 LEU A N 1
ATOM 668 C CA . LEU A 1 82 ? 0.510 -5.748 -6.088 1.00 85.81 82 LEU A CA 1
ATOM 669 C C . LEU A 1 82 ? 1.783 -6.583 -5.959 1.00 85.81 82 LEU A C 1
ATOM 671 O O . LEU A 1 82 ? 2.609 -6.633 -6.868 1.00 85.81 82 LEU A O 1
ATOM 675 N N . LYS A 1 83 ? 1.935 -7.285 -4.835 1.00 82.06 83 LYS A N 1
ATOM 676 C CA . LYS A 1 83 ? 3.046 -8.206 -4.614 1.00 82.06 83 LYS A CA 1
ATOM 677 C C . LYS A 1 83 ? 3.033 -9.385 -5.580 1.00 82.06 83 LYS A C 1
ATOM 679 O O . LYS A 1 83 ? 4.091 -9.755 -6.073 1.00 82.06 83 LYS A O 1
ATOM 684 N N . ALA A 1 84 ? 1.877 -9.994 -5.817 1.00 82.88 84 ALA A N 1
ATOM 685 C CA . ALA A 1 84 ? 1.757 -11.103 -6.757 1.00 82.88 84 ALA A CA 1
ATOM 686 C C . ALA A 1 84 ? 2.028 -10.640 -8.196 1.00 82.88 84 ALA A C 1
ATOM 688 O O . ALA A 1 84 ? 2.701 -11.335 -8.948 1.00 82.88 84 ALA A O 1
ATOM 689 N N . SER A 1 85 ? 1.570 -9.436 -8.542 1.00 82.88 85 SER A N 1
ATOM 690 C CA . SER A 1 85 ? 1.669 -8.886 -9.897 1.00 82.88 85 SER A CA 1
ATOM 691 C C . SER A 1 85 ? 3.066 -8.347 -10.236 1.00 82.88 85 SER A C 1
ATOM 693 O O . SER A 1 85 ? 3.538 -8.527 -11.354 1.00 82.88 85 SER A O 1
ATOM 695 N N . PHE A 1 86 ? 3.744 -7.701 -9.278 1.00 82.56 86 PHE A N 1
ATOM 696 C CA . PHE A 1 86 ? 5.002 -6.969 -9.512 1.00 82.56 86 PHE A CA 1
ATOM 697 C C . PHE A 1 86 ? 6.172 -7.424 -8.623 1.00 82.56 86 PHE A C 1
ATOM 699 O O . PHE A 1 86 ? 7.288 -6.925 -8.752 1.00 82.56 86 PHE A O 1
ATOM 706 N N . GLY A 1 87 ? 5.951 -8.354 -7.690 1.00 71.69 87 GLY A N 1
ATOM 707 C CA . GLY A 1 87 ? 6.993 -8.837 -6.779 1.00 71.69 87 GLY A CA 1
ATOM 708 C C . GLY A 1 87 ? 7.938 -9.861 -7.405 1.00 71.69 87 GLY A C 1
ATOM 709 O O . GLY A 1 87 ? 9.109 -9.916 -7.024 1.00 71.69 87 GLY A O 1
ATOM 710 N N . GLU A 1 88 ? 7.464 -10.650 -8.373 1.00 63.97 88 GLU A N 1
ATOM 711 C CA . GLU A 1 88 ? 8.276 -11.692 -9.019 1.00 63.97 88 GLU A CA 1
ATOM 712 C C . GLU A 1 88 ? 9.225 -11.158 -10.097 1.00 63.97 88 GLU A C 1
ATOM 714 O O . GLU A 1 88 ? 10.273 -11.762 -10.333 1.00 63.97 88 GLU A O 1
ATOM 719 N N . SER A 1 89 ? 8.947 -9.983 -10.673 1.00 60.38 89 SER A N 1
ATOM 720 C CA . SER A 1 89 ? 9.804 -9.354 -11.691 1.00 60.38 89 SER A CA 1
ATOM 721 C C . SER A 1 89 ? 11.215 -9.002 -11.185 1.00 60.38 89 SER A C 1
ATOM 723 O O . SER A 1 89 ? 12.091 -8.697 -11.988 1.00 60.38 89 SER A O 1
ATOM 725 N N . ASN A 1 90 ? 11.471 -9.102 -9.871 1.00 54.78 90 ASN A N 1
ATOM 726 C CA . ASN A 1 90 ? 12.737 -8.746 -9.222 1.00 54.78 90 ASN A CA 1
ATOM 727 C C . ASN A 1 90 ? 13.531 -9.921 -8.591 1.00 54.78 90 ASN A C 1
ATOM 729 O O . ASN A 1 90 ? 14.532 -9.689 -7.904 1.00 54.78 90 ASN A O 1
ATOM 733 N N . GLY A 1 91 ? 13.145 -11.183 -8.829 1.00 59.53 91 GLY A N 1
ATOM 734 C CA . GLY A 1 91 ? 13.992 -12.360 -8.555 1.00 59.53 91 GLY A CA 1
ATOM 735 C C . GLY A 1 91 ? 14.541 -12.510 -7.107 1.00 59.53 91 GLY A C 1
ATOM 736 O O . GLY A 1 91 ? 13.919 -12.051 -6.147 1.00 59.53 91 GLY A O 1
ATOM 737 N N . PRO A 1 92 ? 15.714 -13.158 -6.898 1.00 53.22 92 PRO A N 1
ATOM 738 C CA . PRO A 1 92 ? 16.206 -13.615 -5.581 1.00 53.22 92 PRO A CA 1
ATOM 739 C C . PRO A 1 92 ? 16.420 -12.527 -4.508 1.00 53.22 92 PRO A C 1
ATOM 741 O O . PRO A 1 92 ? 16.501 -12.831 -3.313 1.00 53.22 92 PRO A O 1
ATOM 744 N N . LEU A 1 93 ? 16.511 -11.252 -4.904 1.00 52.47 93 LEU A N 1
ATOM 745 C CA . LEU A 1 93 ? 16.588 -10.111 -3.982 1.00 52.47 93 LEU A CA 1
ATOM 746 C C . LEU A 1 93 ? 15.283 -9.929 -3.196 1.00 52.47 93 LEU A C 1
ATOM 748 O O . LEU A 1 93 ? 15.308 -9.539 -2.024 1.00 52.47 93 LEU A O 1
ATOM 752 N N . PHE A 1 94 ? 14.151 -10.278 -3.809 1.00 51.50 94 PHE A N 1
ATOM 753 C CA . PHE A 1 94 ? 12.847 -10.215 -3.171 1.00 51.50 94 PHE A CA 1
ATOM 754 C C . PHE A 1 94 ? 12.675 -11.270 -2.076 1.00 51.50 94 PHE A C 1
ATOM 756 O O . PHE A 1 94 ? 12.117 -10.985 -1.016 1.00 51.50 94 PHE A O 1
ATOM 763 N N . THR A 1 95 ? 13.228 -12.467 -2.268 1.00 50.00 95 THR A N 1
ATOM 764 C CA . THR A 1 95 ? 13.191 -13.555 -1.281 1.00 50.00 95 THR A CA 1
ATOM 765 C C . THR A 1 95 ? 13.895 -13.162 0.021 1.00 50.00 95 THR A C 1
ATOM 767 O O . THR A 1 95 ? 13.395 -13.444 1.108 1.00 50.00 95 THR A O 1
ATOM 770 N N . ARG A 1 96 ? 15.000 -12.408 -0.066 1.00 50.38 96 ARG A N 1
ATOM 771 C CA . ARG A 1 96 ? 15.705 -11.862 1.110 1.00 50.38 96 ARG A CA 1
ATOM 772 C C . ARG A 1 96 ? 14.932 -10.730 1.792 1.00 50.38 96 ARG A C 1
ATOM 774 O O . ARG A 1 96 ? 14.933 -10.631 3.020 1.00 50.38 96 ARG A O 1
ATOM 781 N N . PHE A 1 97 ? 14.235 -9.893 1.019 1.00 51.38 97 PHE A N 1
ATOM 782 C CA . PHE A 1 97 ? 13.278 -8.929 1.573 1.00 51.38 97 PHE A CA 1
ATOM 783 C C . PHE A 1 97 ? 12.126 -9.648 2.293 1.00 51.38 97 PHE A C 1
ATOM 785 O O . PHE A 1 97 ? 11.756 -9.264 3.401 1.00 51.38 97 PHE A O 1
ATOM 792 N N . ARG A 1 98 ? 11.600 -10.742 1.729 1.00 51.12 98 ARG A N 1
ATOM 793 C CA . ARG A 1 98 ? 10.536 -11.544 2.344 1.00 51.12 98 ARG A CA 1
ATOM 794 C C . ARG A 1 98 ? 10.901 -11.941 3.769 1.00 51.12 98 ARG A C 1
ATOM 796 O O . ARG A 1 98 ? 10.137 -11.636 4.668 1.00 51.12 98 ARG A O 1
ATOM 803 N N . GLU A 1 99 ? 12.065 -12.538 3.997 1.00 52.09 99 GLU A N 1
ATOM 804 C CA . GLU A 1 99 ? 12.473 -13.019 5.328 1.00 52.09 99 GLU A CA 1
ATOM 805 C C . GLU A 1 99 ? 12.694 -11.890 6.342 1.00 52.09 99 GLU A C 1
ATOM 807 O O . GLU A 1 99 ? 12.287 -11.997 7.498 1.00 52.09 99 GLU A O 1
ATOM 812 N N . ARG A 1 100 ? 13.278 -10.768 5.903 1.00 50.44 100 ARG A N 1
ATOM 813 C CA . ARG A 1 100 ? 13.566 -9.615 6.771 1.00 50.44 100 ARG A CA 1
ATOM 814 C C . ARG A 1 100 ? 12.298 -8.861 7.190 1.00 50.44 100 ARG A C 1
ATOM 816 O O . ARG A 1 100 ? 12.274 -8.282 8.274 1.00 50.44 100 ARG A O 1
ATOM 823 N N . TYR A 1 101 ? 11.271 -8.838 6.336 1.00 49.91 101 TYR A N 1
ATOM 824 C CA . TYR A 1 101 ? 10.069 -8.019 6.524 1.00 49.91 101 TYR A CA 1
ATOM 825 C C . TYR A 1 101 ? 8.778 -8.830 6.753 1.00 49.91 101 TYR A C 1
ATOM 827 O O . TYR A 1 101 ? 7.764 -8.231 7.092 1.00 49.91 101 TYR A O 1
ATOM 835 N N . LEU A 1 102 ? 8.787 -10.171 6.677 1.00 46.09 102 LEU A N 1
ATOM 836 C CA . LEU A 1 102 ? 7.633 -11.030 7.016 1.00 46.09 102 LEU A CA 1
ATOM 837 C C . LEU A 1 102 ? 7.057 -10.774 8.422 1.00 46.09 102 LEU A C 1
ATOM 839 O O . LEU A 1 102 ? 5.834 -10.720 8.551 1.00 46.09 102 LEU A O 1
ATOM 843 N N . PRO A 1 103 ? 7.878 -10.558 9.473 1.00 47.59 103 PRO A N 1
ATOM 844 C CA . PRO A 1 103 ? 7.363 -10.217 10.800 1.00 47.59 103 PRO A CA 1
ATOM 845 C C . PRO A 1 103 ? 6.718 -8.827 10.851 1.00 47.59 103 PRO A C 1
ATOM 847 O O . PRO A 1 103 ? 5.9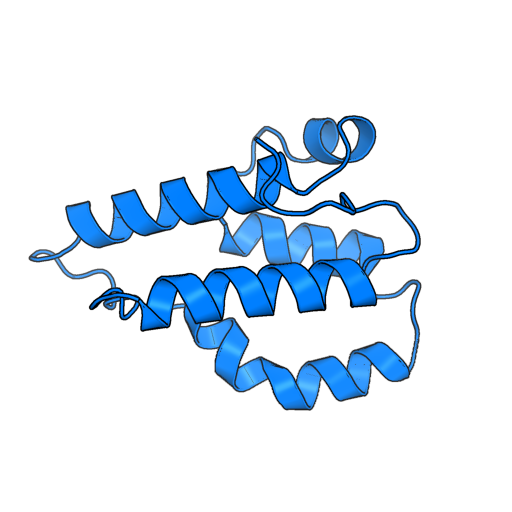64 -8.533 11.766 1.00 47.59 103 PRO A O 1
ATOM 850 N N . LEU A 1 104 ? 7.022 -7.968 9.877 1.00 43.38 104 LEU A N 1
ATOM 851 C CA . LEU A 1 104 ? 6.630 -6.559 9.827 1.00 43.38 104 LEU A CA 1
ATOM 852 C C . LEU A 1 104 ? 5.429 -6.339 8.908 1.00 43.38 104 LEU A C 1
ATOM 854 O O . LEU A 1 104 ? 4.614 -5.467 9.172 1.00 43.38 104 LEU A O 1
ATOM 858 N N . LEU A 1 105 ? 5.256 -7.202 7.904 1.00 45.78 105 LEU A N 1
ATOM 859 C CA . LEU A 1 105 ? 4.003 -7.358 7.172 1.00 45.78 105 LEU A CA 1
ATOM 860 C C . LEU A 1 105 ? 2.871 -7.847 8.074 1.00 45.78 105 LEU A C 1
ATOM 862 O O . LEU A 1 105 ? 1.720 -7.620 7.741 1.00 45.78 105 LEU A O 1
ATOM 866 N N . LYS A 1 106 ? 3.158 -8.437 9.244 1.00 42.31 106 LYS A N 1
ATOM 867 C CA . LYS A 1 106 ? 2.128 -8.689 10.265 1.00 42.31 106 LYS A CA 1
ATOM 868 C C . LYS A 1 106 ? 1.458 -7.408 10.773 1.00 42.31 106 LYS A C 1
ATOM 870 O O . LYS A 1 106 ? 0.332 -7.499 11.217 1.00 42.31 106 LYS A O 1
ATOM 875 N N . VAL A 1 107 ? 2.093 -6.241 10.639 1.00 45.16 107 VAL A N 1
ATOM 876 C CA . VAL A 1 107 ? 1.505 -4.934 10.994 1.00 45.16 107 VAL A CA 1
ATOM 877 C C . VAL A 1 107 ? 0.603 -4.382 9.879 1.00 45.16 107 VAL A C 1
ATOM 879 O O . VAL A 1 107 ? -0.133 -3.442 10.106 1.00 45.16 107 VAL A O 1
ATOM 882 N N . ILE A 1 108 ? 0.628 -4.975 8.683 1.00 42.25 108 ILE A N 1
ATOM 883 C CA . ILE A 1 108 ? -0.376 -4.753 7.623 1.00 42.25 108 ILE A CA 1
ATOM 884 C C . ILE A 1 108 ? -1.382 -5.931 7.594 1.00 42.25 108 ILE A C 1
ATOM 886 O O . ILE A 1 108 ? -2.485 -5.815 7.074 1.00 42.25 108 ILE A O 1
ATOM 890 N N . CYS A 1 109 ? -1.015 -7.090 8.160 1.00 39.94 109 CYS A N 1
ATOM 891 C CA . CYS A 1 109 ? -1.761 -8.353 8.082 1.00 39.94 109 CYS A CA 1
ATOM 892 C C . CYS A 1 109 ? -2.508 -8.778 9.365 1.00 39.94 109 CYS A C 1
ATOM 894 O O . CYS A 1 109 ? -3.132 -9.843 9.336 1.00 39.94 109 CYS A O 1
ATOM 896 N N . LEU A 1 110 ? -2.458 -8.010 10.454 1.00 35.16 110 LEU A N 1
ATOM 897 C CA . LEU A 1 110 ? -3.304 -8.168 11.648 1.00 35.16 110 LEU A CA 1
ATOM 898 C C . LEU A 1 110 ? -3.934 -6.819 11.965 1.00 35.16 110 LEU A C 1
ATOM 900 O O . LEU A 1 110 ? -3.181 -5.963 12.457 1.00 35.16 110 LEU A O 1
#